Protein AF-A0A353KZS7-F1 (afdb_monomer_lite)

Sequence (127 aa):
MRKIIILALFNALFLSVFAQESTKVDPRALKHYEVSKIDEMPESKIKKINFLFQESFIVEESSKAFIDKNTFDVYPYTMFRKERERVRVNIAFLDERRIEGQVDAFIILLSHQETDAAYKSILNENN

pLDDT: mean 82.7, std 17.61, range [48.03, 98.5]

Foldseek 3Di:
DVPVVVVVVVVVVPPPPPPPPQDDAQPLCVVVDPPVVVVPDDSLVSVLRNCQLQPQKAWDPVQVVPDDSSNDDCVVVPVVAAAQDKDKDQPVVPPPPPDPPSRPTIMIGDHPVVSVVVSVVSVVVVD

Secondary structure (DSSP, 8-state):
--SHHHHHHHHTTSSSS----PPPPPGGGGGTS-HHHHHTS-HHHHHHHHHHHHTSEEE-GGGTTT--TTT---GGGGGG--SSS-EEEEGGGT-S---TT-TT-EEEEPPHHHHHHHHHHHHHTT-

Structure (mmCIF, N/CA/C/O backbone):
data_AF-A0A353KZS7-F1
#
_entry.id   AF-A0A353KZS7-F1
#
loop_
_atom_site.group_PDB
_atom_site.id
_atom_site.type_symbol
_atom_site.label_atom_id
_atom_site.label_alt_id
_atom_site.label_comp_id
_atom_site.label_asym_id
_atom_site.label_entity_id
_atom_site.label_seq_id
_atom_site.pdbx_PDB_ins_code
_atom_site.Cartn_x
_atom_site.Cartn_y
_atom_site.Cartn_z
_atom_site.occupancy
_atom_site.B_iso_or_equiv
_atom_site.auth_seq_id
_atom_site.auth_comp_id
_atom_site.auth_asym_id
_atom_site.auth_atom_id
_atom_site.pdbx_PDB_model_num
ATOM 1 N N . MET A 1 1 ? 44.830 14.427 -43.918 1.00 50.09 1 MET A N 1
ATOM 2 C CA . MET A 1 1 ? 44.682 14.296 -42.447 1.00 50.09 1 MET A CA 1
ATOM 3 C C . MET A 1 1 ? 43.467 15.023 -41.843 1.00 50.09 1 MET A C 1
ATOM 5 O O . MET A 1 1 ? 43.278 14.932 -40.644 1.00 50.09 1 MET A O 1
ATOM 9 N N . ARG A 1 2 ? 42.593 15.692 -42.621 1.00 48.03 2 ARG A N 1
ATOM 10 C CA . ARG A 1 2 ? 41.388 16.371 -42.081 1.00 48.03 2 ARG A CA 1
ATOM 11 C C . ARG A 1 2 ? 40.125 15.495 -41.984 1.00 48.03 2 ARG A C 1
ATOM 13 O O . ARG A 1 2 ? 39.183 15.877 -41.309 1.00 48.03 2 ARG A O 1
ATOM 20 N N . LYS A 1 3 ? 40.100 14.323 -42.633 1.00 50.84 3 LYS A N 1
ATOM 21 C CA . LYS A 1 3 ? 38.904 13.456 -42.706 1.00 50.84 3 LYS A CA 1
ATOM 22 C C . LYS A 1 3 ? 38.773 12.444 -41.557 1.00 50.84 3 LYS A C 1
ATOM 24 O O . LYS A 1 3 ? 37.689 11.926 -41.342 1.00 50.84 3 LYS A O 1
ATOM 29 N N . ILE A 1 4 ? 39.849 12.187 -40.808 1.00 52.94 4 ILE A N 1
ATOM 30 C CA . ILE A 1 4 ? 39.866 11.181 -39.726 1.00 52.94 4 ILE A CA 1
ATOM 31 C C . ILE A 1 4 ? 39.278 11.751 -38.422 1.00 52.94 4 ILE A C 1
ATOM 33 O O . ILE A 1 4 ? 38.671 11.024 -37.646 1.00 52.94 4 ILE A O 1
ATOM 37 N N . ILE A 1 5 ? 39.367 13.070 -38.221 1.00 53.50 5 ILE A N 1
ATOM 38 C CA . ILE A 1 5 ? 38.903 13.739 -36.994 1.00 53.50 5 ILE A CA 1
ATOM 39 C C . ILE A 1 5 ? 37.365 13.723 -36.879 1.00 53.50 5 ILE A C 1
ATOM 41 O O . ILE A 1 5 ? 36.826 13.673 -35.779 1.00 53.50 5 ILE A O 1
ATOM 45 N N . ILE A 1 6 ? 36.645 13.679 -38.005 1.00 54.03 6 ILE A N 1
ATOM 46 C CA . ILE A 1 6 ? 35.172 13.696 -38.020 1.00 54.03 6 ILE A CA 1
ATOM 47 C C . ILE A 1 6 ? 34.583 12.322 -37.639 1.00 54.03 6 ILE A C 1
ATOM 49 O O . ILE A 1 6 ? 33.514 12.257 -37.039 1.00 54.03 6 ILE A O 1
ATOM 53 N N . LEU A 1 7 ? 35.298 11.222 -37.905 1.00 48.75 7 LEU A N 1
ATOM 54 C CA . LEU A 1 7 ? 34.817 9.862 -37.616 1.00 48.75 7 LEU A CA 1
ATOM 55 C C . LEU A 1 7 ? 34.922 9.489 -36.122 1.00 48.75 7 LEU A C 1
ATOM 57 O O . LEU A 1 7 ? 34.163 8.654 -35.631 1.00 48.75 7 LEU A O 1
ATOM 61 N N . ALA A 1 8 ? 35.834 10.134 -35.387 1.00 53.25 8 ALA A N 1
ATOM 62 C CA . ALA A 1 8 ? 36.004 9.928 -33.948 1.00 53.25 8 ALA A CA 1
ATOM 63 C C . ALA A 1 8 ? 34.917 10.637 -33.119 1.00 53.25 8 A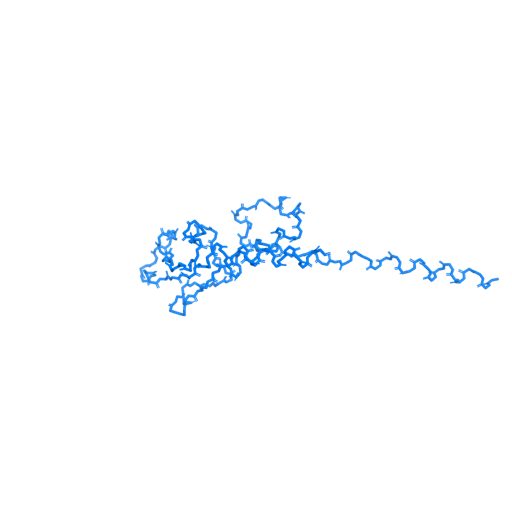LA A C 1
ATOM 65 O O . ALA A 1 8 ? 34.460 10.101 -32.114 1.00 53.25 8 ALA A O 1
ATOM 66 N N . LEU A 1 9 ? 34.443 11.804 -33.573 1.00 52.41 9 LEU A N 1
ATOM 67 C CA . LEU A 1 9 ? 33.379 12.560 -32.900 1.00 52.41 9 LEU A CA 1
ATOM 68 C C . LEU A 1 9 ? 31.999 11.898 -33.029 1.00 52.41 9 LEU A C 1
ATOM 70 O O . LEU A 1 9 ? 31.168 12.051 -32.140 1.00 52.41 9 LEU A O 1
ATOM 74 N N . PHE A 1 10 ? 31.769 11.115 -34.086 1.00 51.03 10 PHE A N 1
ATOM 75 C CA . PHE A 1 10 ? 30.496 10.414 -34.282 1.00 51.03 10 PHE A CA 1
ATOM 76 C C . PHE A 1 10 ? 30.358 9.148 -33.416 1.00 51.03 10 PHE A C 1
ATOM 78 O O . PHE A 1 10 ? 29.243 8.750 -33.106 1.00 51.03 10 PHE A O 1
ATOM 85 N N . ASN A 1 11 ? 31.466 8.538 -32.970 1.00 51.69 11 ASN A N 1
ATOM 86 C CA . ASN A 1 11 ? 31.431 7.348 -32.105 1.00 51.69 11 ASN A CA 1
ATOM 87 C C . ASN A 1 11 ? 31.246 7.672 -30.612 1.00 51.69 11 ASN A C 1
ATOM 89 O O . ASN A 1 11 ? 30.791 6.819 -29.857 1.00 51.69 11 ASN A O 1
ATOM 93 N N . ALA A 1 12 ? 31.551 8.897 -30.174 1.00 53.12 12 ALA A N 1
ATOM 94 C CA . ALA A 1 12 ? 31.415 9.283 -28.766 1.00 53.12 12 ALA A CA 1
ATOM 95 C C . ALA A 1 12 ? 29.958 9.560 -28.336 1.00 53.12 12 ALA A C 1
ATOM 97 O O . ALA A 1 12 ? 29.662 9.557 -27.146 1.00 53.12 12 ALA A O 1
ATOM 98 N N . LEU A 1 13 ? 29.042 9.774 -29.289 1.00 51.53 13 LEU A N 1
ATOM 99 C CA . LEU A 1 13 ? 27.634 10.104 -29.025 1.00 51.53 13 LEU A CA 1
ATOM 100 C C . LEU A 1 13 ? 26.713 8.882 -28.868 1.00 51.53 13 LEU A C 1
ATOM 102 O O . LEU A 1 13 ? 25.577 9.044 -28.437 1.00 51.53 13 LEU A O 1
ATOM 106 N N . PHE A 1 14 ? 27.182 7.666 -29.168 1.00 52.34 14 PHE A N 1
ATOM 107 C CA . PHE A 1 14 ? 26.354 6.451 -29.092 1.00 52.34 14 PHE A CA 1
ATOM 108 C C . PHE A 1 14 ? 26.443 5.691 -27.758 1.00 52.34 14 PHE A C 1
ATOM 110 O O . PHE A 1 14 ? 25.714 4.721 -27.570 1.00 52.34 14 PHE A O 1
ATOM 117 N N . LEU A 1 15 ? 27.291 6.115 -26.812 1.00 52.66 15 LEU A N 1
ATOM 118 C CA . LEU A 1 15 ? 27.483 5.402 -25.538 1.00 52.66 15 LEU A CA 1
ATOM 119 C C . LEU A 1 15 ? 26.699 5.981 -24.348 1.00 52.66 15 LEU A C 1
ATOM 121 O O . LEU A 1 15 ? 26.751 5.412 -23.263 1.00 52.66 15 LEU A O 1
ATOM 125 N N . SER A 1 16 ? 25.944 7.069 -24.515 1.00 52.75 16 SER A N 1
ATOM 126 C CA . SER A 1 16 ? 25.191 7.698 -23.415 1.00 52.75 16 SER A CA 1
ATOM 127 C C . SER A 1 16 ? 23.762 7.164 -23.215 1.00 52.75 16 SER A C 1
ATOM 129 O O . SER A 1 16 ? 23.027 7.711 -22.399 1.00 52.75 16 SER A O 1
ATOM 131 N N . VAL A 1 17 ? 23.342 6.108 -23.926 1.00 53.66 17 VAL A N 1
ATOM 132 C CA . VAL A 1 17 ? 21.917 5.717 -24.009 1.00 53.66 17 VAL A CA 1
ATOM 133 C C . VAL A 1 17 ? 21.427 4.801 -22.869 1.00 53.66 17 VAL A C 1
ATOM 135 O O . VAL A 1 17 ? 20.224 4.628 -22.733 1.00 53.66 17 VAL A O 1
ATOM 138 N N . PHE A 1 18 ? 22.280 4.248 -21.994 1.00 52.66 18 PHE A N 1
ATOM 139 C CA . PHE A 1 18 ? 21.826 3.177 -21.076 1.00 52.66 18 PHE A CA 1
ATOM 140 C C . PHE A 1 18 ? 22.152 3.341 -19.586 1.00 52.66 18 PHE A C 1
ATOM 142 O O . PHE A 1 18 ? 22.108 2.366 -18.843 1.00 52.66 18 PHE A O 1
ATOM 149 N N . ALA A 1 19 ? 22.401 4.558 -19.105 1.00 49.69 19 ALA A N 1
ATOM 150 C CA . ALA A 1 19 ? 22.382 4.835 -17.664 1.00 49.69 19 ALA A CA 1
ATOM 151 C C . ALA A 1 19 ? 20.987 5.307 -17.212 1.00 49.69 19 ALA A C 1
ATOM 153 O O . ALA A 1 19 ? 20.853 6.322 -16.536 1.00 49.69 19 ALA A O 1
ATOM 154 N N . GLN A 1 20 ? 19.930 4.607 -17.628 1.00 55.66 20 GLN A N 1
ATOM 155 C CA . GLN A 1 20 ? 18.619 4.781 -17.013 1.00 55.66 20 GLN A CA 1
ATOM 156 C C . GLN A 1 20 ? 18.662 3.976 -15.712 1.00 55.66 20 GLN A C 1
ATOM 158 O O . GLN A 1 20 ? 18.622 2.748 -15.746 1.00 55.66 20 GLN A O 1
ATOM 163 N N . GLU A 1 21 ? 18.869 4.652 -14.576 1.00 60.28 21 GLU A N 1
ATOM 164 C CA . GLU A 1 21 ? 18.829 3.998 -13.265 1.00 60.28 21 GLU A CA 1
ATOM 165 C C . GLU A 1 21 ? 17.507 3.235 -13.142 1.00 60.28 21 GLU A C 1
ATOM 167 O O . GLU A 1 21 ? 16.426 3.824 -13.171 1.00 60.28 21 GLU A O 1
ATOM 172 N N . SER A 1 22 ? 17.585 1.908 -13.046 1.00 67.69 22 SER A N 1
ATOM 173 C CA . SER A 1 22 ? 16.406 1.072 -12.854 1.00 67.69 22 SER A CA 1
ATOM 174 C C . SER A 1 22 ? 15.701 1.489 -11.565 1.00 67.69 22 SER A C 1
ATOM 176 O O . SER A 1 22 ? 16.340 1.545 -10.507 1.00 67.69 22 SER A O 1
ATOM 178 N N . THR A 1 23 ? 14.390 1.742 -11.633 1.00 83.19 23 THR A N 1
ATOM 179 C CA . THR A 1 23 ? 13.570 2.002 -10.442 1.00 83.19 23 THR A CA 1
ATOM 180 C C . THR A 1 23 ? 13.797 0.879 -9.424 1.00 83.19 23 THR A C 1
ATOM 182 O O . THR A 1 23 ? 13.535 -0.286 -9.716 1.00 83.19 23 THR A O 1
ATOM 185 N N . LYS A 1 24 ? 14.296 1.210 -8.227 1.00 90.88 24 LYS A N 1
ATOM 186 C CA . LYS A 1 24 ? 14.516 0.222 -7.160 1.00 90.88 24 LYS A CA 1
ATOM 187 C C . LYS A 1 24 ? 13.182 -0.205 -6.552 1.00 90.88 24 LYS A C 1
ATOM 189 O O . LYS A 1 24 ? 12.323 0.641 -6.300 1.00 90.88 24 LYS A O 1
ATOM 194 N N . VAL A 1 25 ? 13.014 -1.503 -6.298 1.00 94.56 25 VAL A N 1
ATOM 195 C CA . VAL A 1 25 ? 11.832 -2.025 -5.599 1.00 94.56 25 VAL A CA 1
ATOM 196 C C . VAL A 1 25 ? 11.827 -1.574 -4.137 1.00 94.56 25 VAL A C 1
ATOM 198 O O . VAL A 1 25 ? 12.879 -1.445 -3.509 1.00 94.56 25 VAL A O 1
ATOM 201 N N . ASP A 1 26 ? 10.639 -1.373 -3.578 1.00 95.56 26 ASP A N 1
ATOM 202 C CA . ASP A 1 26 ? 10.465 -1.174 -2.148 1.00 95.56 26 ASP A CA 1
ATOM 203 C C . ASP A 1 26 ? 10.980 -2.410 -1.383 1.00 95.56 26 ASP A C 1
ATOM 205 O O . ASP A 1 26 ? 10.527 -3.527 -1.659 1.00 95.56 26 ASP A O 1
ATOM 209 N N . PRO A 1 27 ? 11.897 -2.255 -0.408 1.00 94.62 27 PRO A N 1
ATOM 210 C CA . PRO A 1 27 ? 12.496 -3.388 0.299 1.00 94.62 27 PRO A CA 1
ATOM 211 C C . PRO A 1 27 ? 11.482 -4.301 0.995 1.00 94.62 27 PRO A C 1
ATOM 213 O O . PRO A 1 27 ? 11.744 -5.488 1.176 1.00 94.62 27 PRO A O 1
ATOM 216 N N . ARG A 1 28 ? 10.309 -3.782 1.379 1.00 95.19 28 ARG A N 1
ATOM 217 C CA . ARG A 1 28 ? 9.261 -4.576 2.040 1.00 95.19 28 ARG A CA 1
ATOM 218 C C . ARG A 1 28 ? 8.656 -5.623 1.112 1.00 95.19 28 ARG A C 1
ATOM 220 O O . ARG A 1 28 ? 8.203 -6.661 1.589 1.00 95.19 28 ARG A O 1
ATOM 227 N N . ALA A 1 29 ? 8.718 -5.402 -0.199 1.00 94.81 29 ALA A N 1
ATOM 228 C CA . ALA A 1 29 ? 8.273 -6.368 -1.192 1.00 94.81 29 ALA A CA 1
ATOM 229 C C . ALA A 1 29 ? 9.096 -7.667 -1.153 1.00 94.81 29 ALA A C 1
ATOM 231 O O . ALA A 1 29 ? 8.567 -8.724 -1.481 1.00 94.81 29 ALA A O 1
ATOM 232 N N . LEU A 1 30 ? 10.344 -7.631 -0.674 1.00 94.00 30 LEU A N 1
ATOM 233 C CA . LEU A 1 30 ? 11.207 -8.814 -0.559 1.00 94.00 30 LEU A CA 1
ATOM 234 C C . LEU A 1 30 ? 10.666 -9.880 0.409 1.00 94.00 30 LEU A C 1
ATOM 236 O O . LEU A 1 30 ? 11.117 -11.019 0.377 1.00 94.00 30 LEU A O 1
ATOM 240 N N . LYS A 1 31 ? 9.685 -9.537 1.255 1.00 94.19 31 LYS A N 1
ATOM 241 C CA . LYS A 1 31 ? 8.961 -10.509 2.091 1.00 94.19 31 LYS A CA 1
ATOM 242 C C . LYS A 1 31 ? 7.955 -11.353 1.299 1.00 94.19 31 LYS A C 1
ATOM 244 O O . LYS A 1 31 ? 7.558 -12.413 1.767 1.00 94.19 31 LYS A O 1
ATOM 249 N N . HIS A 1 32 ? 7.537 -10.868 0.129 1.00 94.06 32 HIS A N 1
ATOM 250 C CA . HIS A 1 32 ? 6.421 -11.405 -0.662 1.00 94.06 32 HIS A CA 1
ATOM 251 C C . HIS A 1 32 ? 6.840 -11.870 -2.062 1.00 94.06 32 HIS A C 1
ATOM 253 O O . HIS A 1 32 ? 6.082 -12.571 -2.729 1.00 94.06 32 HIS A O 1
ATOM 259 N N . TYR A 1 33 ? 8.032 -11.484 -2.519 1.00 91.69 33 TYR A N 1
ATOM 260 C CA . TYR A 1 33 ? 8.559 -11.814 -3.840 1.00 91.69 33 TYR A CA 1
ATOM 261 C C . TYR A 1 33 ? 10.014 -12.270 -3.743 1.00 91.69 33 TYR A C 1
ATOM 263 O O . TYR A 1 33 ? 10.816 -11.676 -3.023 1.00 91.69 33 TYR A O 1
ATOM 271 N N . GLU A 1 34 ? 10.371 -13.292 -4.520 1.00 91.44 34 GLU A N 1
ATOM 272 C CA . GLU A 1 34 ? 11.766 -13.699 -4.689 1.00 91.44 34 GLU A CA 1
ATOM 273 C C . GLU A 1 34 ? 12.568 -12.621 -5.433 1.00 91.44 34 GLU A C 1
ATOM 275 O O . GLU A 1 34 ? 12.062 -11.987 -6.362 1.00 91.44 34 GLU A O 1
ATOM 280 N N . VAL A 1 35 ? 13.843 -12.453 -5.069 1.00 88.44 35 VAL A N 1
ATOM 281 C CA . VAL A 1 35 ? 14.745 -11.452 -5.675 1.00 88.44 35 VAL A CA 1
ATOM 282 C C . VAL A 1 35 ? 14.869 -11.655 -7.187 1.00 88.44 35 VAL A C 1
ATOM 284 O O . VAL A 1 35 ? 14.674 -10.713 -7.948 1.00 88.44 35 VAL A O 1
ATOM 287 N N . SER A 1 36 ? 15.078 -12.900 -7.626 1.00 88.31 36 SER A N 1
ATOM 288 C CA . SER A 1 36 ? 15.162 -13.257 -9.050 1.00 88.31 36 SER A CA 1
ATOM 289 C C . SER A 1 36 ? 13.918 -12.832 -9.832 1.00 88.31 36 SER A C 1
ATOM 291 O O . SER A 1 36 ? 14.009 -12.402 -10.977 1.00 88.31 36 SER A O 1
ATOM 293 N N . LYS A 1 37 ? 12.739 -12.902 -9.202 1.00 89.00 37 LYS A N 1
ATOM 294 C CA . LYS A 1 37 ? 11.483 -12.469 -9.814 1.00 89.00 37 LYS A CA 1
ATOM 295 C C . LYS A 1 37 ? 11.345 -10.968 -9.892 1.00 89.00 37 LYS A C 1
ATOM 297 O O . LYS A 1 37 ? 10.631 -10.520 -10.781 1.00 89.00 37 LYS A O 1
ATOM 302 N N . ILE A 1 38 ? 11.965 -10.220 -8.984 1.00 88.94 38 ILE A N 1
ATOM 303 C CA . ILE A 1 38 ? 11.971 -8.756 -9.003 1.00 88.94 38 ILE A CA 1
ATOM 304 C C . ILE A 1 38 ? 12.869 -8.240 -10.127 1.00 88.94 38 ILE A C 1
ATOM 306 O O . ILE A 1 38 ? 12.443 -7.350 -10.859 1.00 88.94 38 ILE A O 1
ATOM 310 N N . ASP A 1 39 ? 14.050 -8.834 -10.302 1.00 86.88 39 ASP A N 1
ATOM 311 C CA . ASP A 1 39 ? 15.021 -8.420 -11.325 1.00 86.88 39 ASP A CA 1
ATOM 312 C C . ASP A 1 39 ? 14.478 -8.588 -12.755 1.00 86.88 39 ASP A C 1
ATOM 314 O O . ASP A 1 39 ? 14.827 -7.835 -13.661 1.00 86.88 39 ASP A O 1
ATOM 318 N N . GLU A 1 40 ? 13.571 -9.547 -12.954 1.00 90.00 40 GLU A N 1
ATOM 319 C CA . GLU A 1 40 ? 12.886 -9.795 -14.227 1.00 90.00 40 GLU A CA 1
ATOM 320 C C . GLU A 1 40 ? 11.620 -8.930 -14.426 1.00 90.00 40 GLU A C 1
ATOM 322 O O . GLU A 1 40 ? 10.964 -9.026 -15.469 1.00 90.00 40 GLU A O 1
ATOM 327 N N . MET A 1 41 ? 11.206 -8.113 -13.444 1.00 91.75 41 MET A N 1
ATOM 328 C CA . MET A 1 41 ? 9.958 -7.352 -13.560 1.00 91.75 41 MET A CA 1
ATOM 329 C C . MET A 1 41 ? 10.102 -6.144 -14.487 1.00 91.75 41 MET A C 1
ATOM 331 O O . MET A 1 41 ? 11.060 -5.381 -14.375 1.00 91.75 41 MET A O 1
ATOM 335 N N . PRO A 1 42 ? 9.088 -5.873 -15.330 1.00 91.62 42 PRO A N 1
ATOM 336 C CA . PRO A 1 42 ? 9.039 -4.610 -16.046 1.00 91.62 42 PRO A CA 1
ATOM 337 C C . PRO A 1 42 ? 8.919 -3.450 -15.050 1.00 91.62 42 PRO A C 1
ATOM 339 O O . PRO A 1 42 ? 8.242 -3.563 -14.022 1.00 91.62 42 PRO A O 1
ATOM 342 N N . GLU A 1 43 ? 9.512 -2.305 -15.388 1.00 91.50 43 GLU A N 1
ATOM 343 C CA . GLU A 1 43 ? 9.559 -1.119 -14.522 1.00 91.50 43 GLU A CA 1
ATOM 344 C C . GLU A 1 43 ? 8.169 -0.688 -14.027 1.00 91.50 43 GLU A C 1
ATOM 346 O O . GLU A 1 43 ? 7.985 -0.361 -12.854 1.00 91.50 43 GLU A O 1
ATOM 351 N N . SER A 1 44 ? 7.154 -0.766 -14.890 1.00 92.69 44 SER A N 1
ATOM 352 C CA . SER A 1 44 ? 5.770 -0.445 -14.530 1.00 92.69 44 SER A CA 1
ATOM 353 C C . SER A 1 44 ? 5.232 -1.322 -13.394 1.00 92.69 44 SER A C 1
ATOM 355 O O . SER A 1 44 ? 4.462 -0.847 -12.560 1.00 92.69 44 SER A O 1
ATOM 357 N N . LYS A 1 45 ? 5.650 -2.589 -13.310 1.00 93.81 45 LYS A N 1
ATOM 358 C CA . LYS A 1 45 ? 5.272 -3.494 -12.218 1.00 93.81 45 LYS A CA 1
ATOM 359 C C . LYS A 1 45 ? 6.015 -3.144 -10.930 1.00 93.81 45 LYS A C 1
ATOM 361 O O . LYS A 1 45 ? 5.379 -3.130 -9.878 1.00 93.81 45 LYS A O 1
ATOM 366 N N . ILE A 1 46 ? 7.297 -2.781 -11.013 1.00 94.75 46 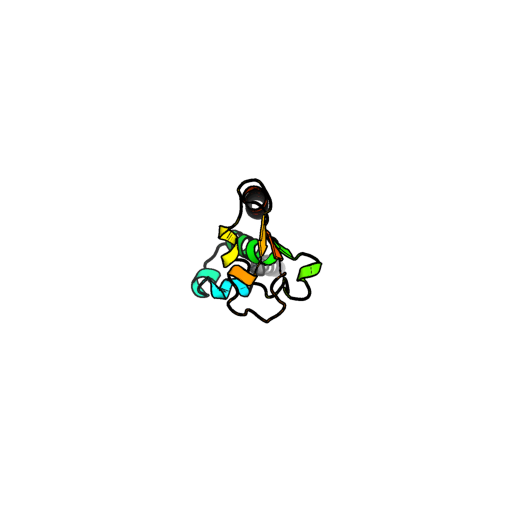ILE A N 1
ATOM 367 C CA . ILE A 1 46 ? 8.067 -2.291 -9.858 1.00 94.75 46 ILE A CA 1
ATOM 368 C C . ILE A 1 46 ? 7.416 -1.024 -9.287 1.00 94.75 46 ILE A C 1
ATOM 370 O O . ILE A 1 46 ? 7.143 -0.957 -8.092 1.00 94.75 46 ILE A O 1
ATOM 374 N N . LYS A 1 47 ? 7.051 -0.059 -10.137 1.00 94.94 47 LYS A N 1
ATOM 375 C CA . LYS A 1 47 ? 6.346 1.165 -9.719 1.00 94.94 47 LYS A CA 1
ATOM 376 C C . LYS A 1 47 ? 5.011 0.869 -9.025 1.00 94.94 47 LYS A C 1
ATOM 378 O O . LYS A 1 47 ? 4.707 1.481 -8.004 1.00 94.94 47 LYS A O 1
ATOM 383 N N . LYS A 1 48 ? 4.228 -0.102 -9.516 1.00 95.88 48 LYS A N 1
ATOM 384 C CA . LYS A 1 48 ? 2.973 -0.531 -8.862 1.00 95.88 48 LYS A CA 1
ATOM 385 C C . LYS A 1 48 ? 3.204 -1.156 -7.486 1.00 95.88 48 LYS A C 1
ATOM 387 O O . LYS A 1 48 ? 2.431 -0.895 -6.565 1.00 95.88 48 LYS A O 1
ATOM 392 N N . ILE A 1 49 ? 4.254 -1.966 -7.348 1.00 96.12 49 ILE A N 1
ATOM 393 C CA . ILE A 1 49 ? 4.672 -2.538 -6.063 1.00 96.12 49 ILE A CA 1
ATOM 394 C C . ILE A 1 49 ? 5.083 -1.417 -5.105 1.00 96.12 49 ILE A C 1
ATOM 396 O O . ILE A 1 49 ? 4.600 -1.374 -3.978 1.00 96.12 49 ILE A O 1
ATOM 400 N N . ASN A 1 50 ? 5.897 -0.464 -5.554 1.00 96.25 50 ASN A N 1
ATOM 401 C CA . ASN A 1 50 ? 6.313 0.664 -4.723 1.00 96.25 50 ASN A CA 1
ATOM 402 C C . ASN A 1 50 ? 5.110 1.497 -4.276 1.00 96.25 50 ASN A C 1
ATOM 404 O O . ASN A 1 50 ? 4.977 1.783 -3.090 1.00 96.25 50 ASN A O 1
ATOM 408 N N . PHE A 1 51 ? 4.175 1.791 -5.186 1.00 97.50 51 PHE A N 1
ATOM 409 C CA . PHE A 1 51 ? 2.921 2.459 -4.837 1.00 97.50 51 PHE A CA 1
ATOM 410 C C . PHE A 1 51 ? 2.147 1.689 -3.762 1.00 97.50 51 PHE A C 1
ATOM 412 O O . PHE A 1 51 ? 1.651 2.294 -2.812 1.00 97.50 51 PHE A O 1
ATOM 419 N N . LEU A 1 52 ? 2.062 0.358 -3.878 1.00 97.38 52 LEU A N 1
ATOM 420 C CA . LEU A 1 52 ? 1.399 -0.473 -2.877 1.00 97.38 52 LEU A CA 1
ATOM 421 C C . LEU A 1 52 ? 1.996 -0.225 -1.487 1.00 97.38 52 LEU A C 1
ATOM 423 O O . LEU A 1 52 ? 1.264 0.113 -0.564 1.00 97.38 52 LEU A O 1
ATOM 427 N N . PHE A 1 53 ? 3.311 -0.334 -1.341 1.00 97.00 53 PHE A N 1
ATOM 428 C CA . PHE A 1 53 ? 3.960 -0.207 -0.037 1.00 97.00 53 PHE A CA 1
ATOM 429 C C . PHE A 1 53 ? 4.099 1.236 0.462 1.00 97.00 53 PHE A C 1
ATOM 431 O O . PHE A 1 53 ? 4.246 1.446 1.663 1.00 97.00 53 PHE A O 1
ATOM 438 N N . GLN A 1 54 ? 4.055 2.235 -0.416 1.00 96.38 54 GLN A N 1
ATOM 439 C CA . GLN A 1 54 ? 4.351 3.622 -0.043 1.00 96.38 54 GLN A CA 1
ATOM 440 C C . GLN A 1 54 ? 3.113 4.505 0.012 1.00 96.38 54 GLN A C 1
ATOM 442 O O . GLN A 1 54 ? 3.004 5.317 0.919 1.00 96.38 54 GLN A O 1
ATOM 447 N N . GLU A 1 55 ? 2.161 4.351 -0.905 1.00 97.19 55 GLU A N 1
ATOM 448 C CA . GLU A 1 55 ? 1.092 5.343 -1.088 1.00 97.19 55 GLU A CA 1
ATOM 449 C C . GLU A 1 55 ? -0.319 4.759 -1.052 1.00 97.19 55 GLU A C 1
ATOM 451 O O . GLU A 1 55 ? -1.300 5.492 -0.957 1.00 97.19 55 GLU A O 1
ATOM 456 N N . SER A 1 56 ? -0.460 3.435 -1.055 1.00 97.88 56 SER A N 1
ATOM 457 C CA . SER A 1 56 ? -1.777 2.797 -1.110 1.00 97.88 56 SER A CA 1
ATOM 458 C C . SER A 1 56 ? -2.563 2.811 0.212 1.00 97.88 56 SER A C 1
ATOM 460 O O . SER A 1 56 ? -3.655 2.231 0.287 1.00 97.88 56 SER A O 1
ATOM 462 N N . PHE A 1 57 ? -2.018 3.433 1.257 1.00 98.06 57 PHE A N 1
ATOM 463 C CA . PHE A 1 57 ? -2.635 3.566 2.570 1.00 98.06 57 PHE A CA 1
ATOM 464 C C . PHE A 1 57 ? -2.155 4.828 3.290 1.00 98.06 57 PHE A C 1
ATOM 466 O O . PHE A 1 57 ? -1.112 5.405 2.981 1.00 98.06 57 PHE A O 1
ATOM 473 N N . ILE A 1 58 ? -2.929 5.230 4.290 1.00 97.38 58 ILE A N 1
ATOM 474 C CA . ILE A 1 58 ? -2.672 6.380 5.147 1.00 97.38 58 ILE A CA 1
ATOM 475 C C . ILE A 1 58 ? -2.560 5.869 6.581 1.00 97.38 58 ILE A C 1
ATOM 477 O O . ILE A 1 58 ? -3.404 5.099 7.034 1.00 97.38 58 ILE A O 1
ATOM 481 N N . VAL A 1 59 ? -1.531 6.304 7.300 1.00 95.00 59 VAL A N 1
ATOM 482 C CA . VAL A 1 59 ? -1.430 6.090 8.748 1.00 95.00 59 VAL A CA 1
ATOM 483 C C . VAL A 1 59 ? -2.167 7.233 9.436 1.00 95.00 59 VAL A C 1
ATOM 485 O O . VAL A 1 59 ? -1.851 8.398 9.184 1.00 95.00 59 VAL A O 1
ATOM 488 N N . GLU A 1 60 ? -3.153 6.920 10.276 1.00 92.44 60 GLU A N 1
ATOM 489 C CA . GLU A 1 60 ? -3.849 7.950 11.051 1.00 92.44 60 GLU A CA 1
ATOM 490 C C . GLU A 1 60 ? -2.897 8.631 12.038 1.00 92.44 60 GLU A C 1
ATOM 492 O O . GLU A 1 60 ? -1.987 7.997 12.571 1.00 92.44 60 GLU A O 1
ATOM 497 N N . GLU A 1 61 ? -3.116 9.920 12.313 1.00 91.44 61 GLU A N 1
ATOM 498 C CA . GLU A 1 61 ? -2.232 10.708 13.185 1.00 91.44 61 GLU A CA 1
ATOM 499 C C . GLU A 1 61 ? -2.056 10.056 14.562 1.00 91.44 61 GLU A C 1
ATOM 501 O O . GLU A 1 61 ? -0.935 9.902 15.042 1.00 91.44 61 GLU A O 1
ATOM 506 N N . SER A 1 62 ? -3.156 9.573 15.146 1.00 90.25 62 SER A N 1
ATOM 507 C CA . SER A 1 62 ? -3.174 8.856 16.426 1.00 90.25 62 SER A CA 1
ATOM 508 C C . SER A 1 62 ? -2.379 7.550 16.412 1.00 90.25 62 SER A C 1
ATOM 510 O O . SER A 1 62 ? -2.000 7.048 17.465 1.00 90.25 62 SER A O 1
ATOM 512 N N . SER A 1 63 ? -2.125 6.985 15.233 1.00 91.75 63 SER A N 1
ATOM 513 C CA . SER A 1 63 ? -1.452 5.699 15.064 1.00 91.75 63 SER A CA 1
ATOM 514 C C . SER A 1 63 ? 0.006 5.831 14.625 1.00 91.75 63 SER A C 1
ATOM 516 O O . SER A 1 63 ? 0.729 4.838 14.661 1.00 91.75 63 SER A O 1
ATOM 518 N N . LYS A 1 64 ? 0.488 7.038 14.293 1.00 90.06 64 LYS A N 1
ATOM 519 C CA . LYS A 1 64 ? 1.893 7.280 13.904 1.00 90.06 64 LYS A CA 1
ATOM 520 C C . LYS A 1 64 ? 2.908 6.941 14.997 1.00 90.06 64 LYS A C 1
ATOM 522 O O . LYS A 1 64 ? 4.045 6.619 14.680 1.00 90.06 64 LYS A O 1
ATOM 527 N N . ALA A 1 65 ? 2.504 6.979 16.268 1.00 87.69 65 ALA A N 1
ATOM 528 C CA . ALA A 1 65 ? 3.354 6.550 17.381 1.00 87.69 65 ALA A CA 1
ATOM 529 C C . ALA A 1 65 ? 3.660 5.039 17.355 1.00 87.69 65 ALA A C 1
ATOM 531 O O . ALA A 1 65 ? 4.638 4.598 17.953 1.00 87.69 65 ALA A O 1
ATOM 532 N N . PHE A 1 66 ? 2.832 4.251 16.663 1.00 86.19 66 PHE A N 1
ATOM 533 C CA . PHE A 1 66 ? 2.920 2.790 16.624 1.00 86.19 66 PHE A CA 1
ATOM 534 C C . PHE A 1 66 ? 3.236 2.251 15.227 1.00 86.19 66 PHE A C 1
ATOM 536 O O . PHE A 1 66 ? 3.777 1.155 15.100 1.00 86.19 66 PHE A O 1
ATOM 543 N N . ILE A 1 67 ? 2.892 3.010 14.185 1.00 89.06 67 ILE A N 1
ATOM 544 C CA . ILE A 1 67 ? 3.031 2.614 12.788 1.00 89.06 67 ILE A CA 1
ATOM 545 C C . ILE A 1 67 ? 3.995 3.569 12.092 1.00 89.06 67 ILE A C 1
ATOM 547 O O . ILE A 1 67 ? 3.646 4.703 11.762 1.00 89.06 67 ILE A O 1
ATOM 551 N N . ASP A 1 68 ? 5.192 3.074 11.794 1.00 91.75 68 ASP A N 1
ATOM 552 C CA . ASP A 1 68 ? 6.108 3.749 10.882 1.00 91.75 68 ASP A CA 1
ATOM 553 C C . ASP A 1 68 ? 5.767 3.376 9.433 1.00 91.75 68 ASP A C 1
ATOM 555 O O . ASP A 1 68 ? 5.938 2.233 9.001 1.00 91.75 68 ASP A O 1
ATOM 559 N N . LYS A 1 69 ? 5.302 4.367 8.661 1.00 91.50 69 LYS A N 1
ATOM 560 C CA . LYS A 1 69 ? 4.902 4.210 7.252 1.00 91.50 69 LYS A CA 1
ATOM 561 C C . LYS A 1 69 ? 6.021 3.621 6.383 1.00 91.50 69 LYS A C 1
ATOM 563 O O . LYS A 1 69 ? 5.711 2.969 5.390 1.00 91.50 69 LYS A O 1
ATOM 568 N N . ASN A 1 70 ? 7.293 3.821 6.736 1.00 92.81 70 ASN A N 1
ATOM 569 C CA . ASN A 1 70 ? 8.435 3.369 5.933 1.00 92.81 70 ASN A CA 1
ATOM 570 C C . ASN A 1 70 ? 8.760 1.884 6.123 1.00 92.81 70 ASN A C 1
ATOM 572 O O . ASN A 1 70 ? 9.346 1.258 5.244 1.00 92.81 70 ASN A O 1
ATOM 576 N N . THR A 1 71 ? 8.381 1.312 7.264 1.00 93.12 71 THR A N 1
ATOM 577 C CA . THR A 1 71 ? 8.703 -0.076 7.627 1.00 93.12 71 THR A CA 1
ATOM 578 C C . THR A 1 71 ? 7.466 -0.966 7.719 1.00 93.12 71 THR A C 1
ATOM 580 O O . THR A 1 71 ? 7.583 -2.191 7.634 1.00 93.12 71 THR A O 1
ATOM 583 N N . PHE A 1 72 ? 6.278 -0.367 7.825 1.00 92.81 72 PHE A N 1
ATOM 584 C CA . PHE A 1 72 ? 5.005 -1.070 7.887 1.00 92.81 72 PHE A CA 1
ATOM 585 C C . PHE A 1 72 ? 4.718 -1.870 6.610 1.00 92.81 72 PHE A C 1
ATOM 587 O O . PHE A 1 72 ? 4.883 -1.373 5.492 1.00 92.81 72 PHE A O 1
ATOM 594 N N . ASP A 1 73 ? 4.263 -3.109 6.795 1.00 94.12 73 ASP A N 1
ATOM 595 C CA . ASP A 1 73 ? 3.884 -4.025 5.724 1.00 94.12 73 ASP A CA 1
ATOM 596 C C . ASP A 1 73 ? 2.364 -4.006 5.525 1.00 94.12 73 ASP A C 1
ATOM 598 O O . ASP A 1 73 ? 1.605 -4.625 6.269 1.00 94.12 73 ASP A O 1
ATOM 602 N N . VAL A 1 74 ? 1.919 -3.270 4.508 1.00 95.00 74 VAL A N 1
ATOM 603 C CA . VAL A 1 74 ? 0.495 -3.134 4.178 1.00 95.00 74 VAL A CA 1
ATOM 604 C C . VAL A 1 74 ? -0.056 -4.324 3.388 1.00 95.00 74 VAL A C 1
ATOM 606 O O . VAL A 1 74 ? -1.274 -4.470 3.286 1.00 95.00 74 VAL A O 1
ATOM 609 N N . TYR A 1 75 ? 0.801 -5.184 2.827 1.00 94.81 75 TYR A N 1
ATOM 610 C CA . TYR A 1 75 ? 0.387 -6.234 1.895 1.00 94.81 75 TYR A CA 1
ATOM 611 C C . TYR A 1 75 ? -0.718 -7.151 2.456 1.00 94.81 75 TYR A C 1
ATOM 613 O O . TYR A 1 75 ? -1.734 -7.313 1.770 1.00 94.81 75 TYR A O 1
ATOM 621 N N . PRO A 1 76 ? -0.632 -7.658 3.707 1.00 93.69 76 PRO A N 1
ATOM 622 C CA . PRO A 1 76 ? -1.667 -8.525 4.277 1.00 93.69 76 PRO A CA 1
ATOM 623 C C . PRO A 1 76 ? -3.031 -7.842 4.422 1.00 93.69 76 PRO A C 1
ATOM 625 O O . PRO A 1 76 ? -4.064 -8.499 4.413 1.00 93.69 76 PRO A O 1
ATOM 628 N N . TYR A 1 77 ? -3.053 -6.513 4.531 1.00 94.56 77 TYR A N 1
ATOM 629 C CA . TYR A 1 77 ? -4.276 -5.746 4.757 1.00 94.56 77 TYR A CA 1
ATOM 630 C C . TYR A 1 77 ? -5.015 -5.417 3.458 1.00 94.56 77 TYR A C 1
ATOM 632 O O . TYR A 1 77 ? -6.166 -4.989 3.491 1.00 94.56 77 TYR A O 1
ATOM 640 N N . THR A 1 78 ? -4.392 -5.639 2.300 1.00 94.50 78 THR A N 1
ATOM 641 C CA . THR A 1 78 ? -4.985 -5.325 0.991 1.00 94.50 78 THR A CA 1
ATOM 642 C C . THR A 1 78 ? -6.296 -6.065 0.729 1.00 94.50 78 THR A C 1
ATOM 644 O O . THR A 1 78 ? -7.159 -5.525 0.041 1.00 94.50 78 THR A O 1
ATOM 647 N N . MET A 1 79 ? -6.489 -7.237 1.342 1.00 93.94 79 MET A N 1
ATOM 648 C CA . MET A 1 79 ? -7.733 -8.013 1.281 1.00 93.94 79 MET A CA 1
ATOM 649 C C . MET A 1 79 ? -8.953 -7.288 1.869 1.00 93.94 79 MET A C 1
ATOM 651 O O . MET A 1 79 ? -10.082 -7.643 1.547 1.00 93.94 79 MET A O 1
ATOM 655 N N . PHE A 1 80 ? -8.748 -6.282 2.725 1.00 96.12 80 PHE A N 1
ATOM 656 C CA . PHE A 1 80 ? -9.834 -5.505 3.328 1.00 96.12 80 PHE A CA 1
ATOM 657 C C . PHE A 1 80 ? -10.265 -4.303 2.480 1.00 96.12 80 PHE A C 1
ATOM 659 O O . PHE A 1 80 ? -11.160 -3.561 2.891 1.00 96.12 80 PHE A O 1
ATOM 666 N N . ARG A 1 81 ? -9.628 -4.064 1.324 1.00 97.06 81 ARG A N 1
ATOM 667 C CA . ARG A 1 81 ? -10.023 -2.970 0.431 1.00 97.06 81 ARG A CA 1
ATOM 668 C C . ARG A 1 81 ? -11.452 -3.164 -0.053 1.00 97.06 81 ARG A C 1
ATOM 670 O O . ARG A 1 81 ? -11.918 -4.274 -0.293 1.00 97.06 81 ARG A O 1
ATOM 677 N N . LYS A 1 82 ? -12.138 -2.039 -0.220 1.00 97.56 82 LYS A N 1
ATOM 678 C CA . LYS A 1 82 ? -13.454 -1.979 -0.845 1.00 97.56 82 LYS A CA 1
ATOM 679 C C . LYS A 1 82 ? -13.357 -1.313 -2.203 1.00 97.56 82 LYS A C 1
ATOM 681 O O . LYS A 1 82 ? -12.438 -0.543 -2.479 1.00 97.56 82 LYS A O 1
ATOM 686 N N . GLU A 1 83 ? -14.350 -1.598 -3.035 1.00 97.69 83 GLU A N 1
ATOM 687 C CA . GLU A 1 83 ? -14.365 -1.162 -4.427 1.00 97.69 83 GLU A CA 1
ATOM 688 C C . GLU A 1 83 ? -14.309 0.366 -4.568 1.00 97.69 83 GLU A C 1
ATOM 690 O O . GLU A 1 83 ? -13.469 0.896 -5.291 1.00 97.69 83 GLU A O 1
ATOM 695 N N . ARG A 1 84 ? -15.181 1.080 -3.840 1.00 97.56 84 ARG A N 1
ATOM 696 C CA . ARG A 1 84 ? -15.442 2.519 -4.047 1.00 97.56 84 ARG A CA 1
ATOM 697 C C . ARG A 1 84 ? -15.245 3.399 -2.817 1.00 97.56 84 ARG A C 1
ATOM 699 O O . ARG A 1 84 ? -15.555 4.583 -2.864 1.00 97.56 84 ARG A O 1
ATOM 706 N N . GLU A 1 85 ? -14.783 2.839 -1.707 1.00 97.69 85 GLU A N 1
ATOM 707 C CA . GLU A 1 85 ? -14.576 3.607 -0.482 1.00 97.69 85 GLU A CA 1
ATOM 708 C C . GLU A 1 85 ? -13.281 3.210 0.214 1.00 97.69 85 GLU A C 1
ATOM 710 O O . GLU A 1 85 ? -12.828 2.065 0.132 1.00 97.69 85 GLU A O 1
ATOM 715 N N . ARG A 1 86 ? -12.688 4.188 0.898 1.00 98.31 86 ARG A N 1
ATOM 716 C CA . ARG A 1 86 ? -11.546 3.954 1.774 1.00 98.31 86 ARG A CA 1
ATOM 717 C C . ARG A 1 86 ? -12.000 3.183 3.003 1.00 98.31 86 ARG A C 1
ATOM 719 O O . ARG A 1 86 ? -13.100 3.400 3.508 1.00 98.31 86 ARG A O 1
ATOM 726 N N . VAL A 1 87 ? -11.137 2.314 3.512 1.00 97.31 87 VAL A N 1
ATOM 727 C CA . VAL A 1 87 ? -11.464 1.458 4.658 1.00 97.31 87 VAL A CA 1
ATOM 728 C C . VAL A 1 87 ? -10.479 1.701 5.776 1.00 97.31 87 VAL A C 1
ATOM 730 O O . VAL A 1 87 ? -9.272 1.574 5.587 1.00 97.31 87 VAL A O 1
ATOM 733 N N . ARG A 1 88 ? -11.006 2.016 6.956 1.00 95.81 88 ARG A N 1
ATOM 734 C CA . ARG A 1 88 ? -10.230 2.090 8.189 1.00 95.81 88 ARG A CA 1
ATOM 735 C C . ARG A 1 88 ? -10.056 0.682 8.758 1.00 95.81 88 ARG A C 1
ATOM 737 O O . ARG A 1 88 ? -11.046 0.013 9.046 1.00 95.81 88 ARG A O 1
ATOM 744 N N . VAL A 1 89 ? -8.815 0.238 8.913 1.00 93.50 89 VAL A N 1
ATOM 745 C CA . VAL A 1 89 ? -8.454 -1.113 9.357 1.00 93.50 89 VAL A CA 1
ATOM 746 C C . VAL A 1 89 ? -7.611 -1.021 10.618 1.00 93.50 89 VAL A C 1
ATOM 748 O O . VAL A 1 89 ? -6.625 -0.287 10.649 1.00 93.50 89 VAL A O 1
ATOM 751 N N . ASN A 1 90 ? -8.002 -1.764 11.653 1.00 91.25 90 ASN A N 1
ATOM 752 C CA . ASN A 1 90 ? -7.196 -1.916 12.860 1.00 91.25 90 ASN A CA 1
ATOM 753 C C . ASN A 1 90 ? -6.084 -2.941 12.594 1.00 91.25 90 ASN A C 1
ATOM 755 O O . ASN A 1 90 ? -6.365 -4.059 12.157 1.00 91.25 90 ASN A O 1
ATOM 759 N N . ILE A 1 91 ? -4.830 -2.570 12.847 1.00 86.88 91 ILE A N 1
ATOM 760 C CA . ILE A 1 91 ? -3.679 -3.435 12.557 1.00 86.88 91 ILE A CA 1
ATOM 761 C C . ILE A 1 91 ? -3.454 -4.523 13.620 1.00 86.88 91 ILE A C 1
ATOM 763 O O . ILE A 1 91 ? -2.830 -5.543 13.338 1.00 86.88 91 ILE A O 1
ATOM 767 N N . ALA A 1 92 ? -4.042 -4.383 14.812 1.00 77.50 92 ALA A N 1
ATOM 768 C CA . ALA A 1 92 ? -3.957 -5.382 15.879 1.00 77.50 92 ALA A CA 1
ATOM 769 C C . ALA A 1 92 ? -4.670 -6.711 15.542 1.00 77.50 92 ALA A C 1
ATOM 771 O O . ALA A 1 92 ? -4.588 -7.665 16.319 1.00 77.50 92 ALA A O 1
ATOM 772 N N . PHE A 1 93 ? -5.396 -6.780 14.417 1.00 66.12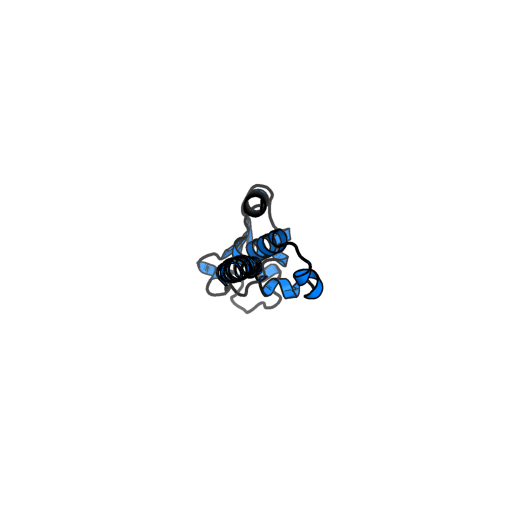 93 PHE A N 1
ATOM 773 C CA . PHE A 1 93 ? -6.025 -8.013 13.933 1.00 66.12 93 PHE A CA 1
ATOM 774 C C . PHE A 1 93 ? -5.047 -8.988 13.275 1.00 66.12 93 PHE A C 1
ATOM 776 O O . PHE A 1 93 ? -5.306 -10.187 13.325 1.00 66.12 93 PHE A O 1
ATOM 783 N N . LEU A 1 94 ? -3.973 -8.498 12.648 1.00 69.38 94 LEU A N 1
ATOM 784 C CA . LEU A 1 94 ? -3.036 -9.339 11.891 1.00 69.38 94 LEU A CA 1
ATOM 785 C C . LEU A 1 94 ? -1.594 -9.275 12.410 1.00 69.38 94 LEU A C 1
ATOM 787 O O . LEU A 1 94 ? -0.809 -10.158 12.080 1.00 69.38 94 LEU A O 1
ATOM 791 N N . ASP A 1 95 ? -1.226 -8.267 13.207 1.00 66.38 95 ASP A N 1
ATOM 792 C CA . ASP A 1 95 ? 0.090 -8.238 13.852 1.00 66.38 95 ASP A CA 1
ATOM 793 C C . ASP A 1 95 ? 0.052 -9.074 15.144 1.00 66.38 95 ASP A C 1
ATOM 795 O O . ASP A 1 95 ? -0.565 -8.694 16.140 1.00 66.38 95 ASP A O 1
ATOM 799 N N . GLU A 1 96 ? 0.710 -10.238 15.127 1.00 58.31 96 GLU A N 1
ATOM 800 C CA . GLU A 1 96 ? 0.831 -11.142 16.285 1.00 58.31 96 GLU A CA 1
ATOM 801 C C . GLU A 1 96 ? 1.573 -10.493 17.466 1.00 58.31 9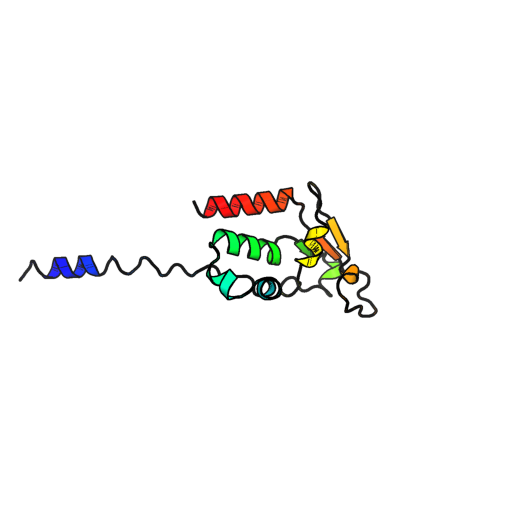6 GLU A C 1
ATOM 803 O O . GLU A 1 96 ? 1.502 -10.970 18.602 1.00 58.31 96 GLU A O 1
ATOM 808 N N . ARG A 1 97 ? 2.242 -9.358 17.235 1.00 56.78 97 ARG A N 1
ATOM 809 C CA .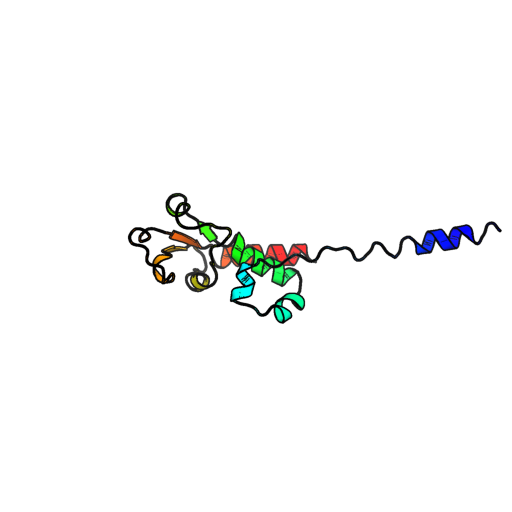 ARG A 1 97 ? 2.852 -8.526 18.273 1.00 56.78 97 ARG A CA 1
ATOM 810 C C . ARG A 1 97 ? 1.782 -7.678 18.956 1.00 56.78 97 ARG A C 1
ATOM 812 O O . ARG A 1 97 ? 1.817 -6.456 18.895 1.00 56.78 97 ARG A O 1
ATOM 819 N N . ARG A 1 98 ? 0.828 -8.314 19.639 1.00 54.91 98 ARG A N 1
ATOM 820 C CA . ARG A 1 98 ? -0.060 -7.614 20.578 1.00 54.91 98 ARG A CA 1
ATOM 821 C C . ARG A 1 98 ? 0.763 -7.115 21.763 1.00 54.91 98 ARG A C 1
ATOM 823 O O . ARG A 1 98 ? 0.894 -7.803 22.771 1.00 54.91 98 ARG A O 1
ATOM 830 N N . ILE A 1 99 ? 1.327 -5.918 21.642 1.00 54.88 99 ILE A N 1
ATOM 831 C CA . ILE A 1 99 ? 1.857 -5.194 22.795 1.00 54.88 99 ILE A CA 1
ATOM 832 C C . ILE A 1 99 ? 0.654 -4.602 23.533 1.00 54.88 99 ILE A C 1
ATOM 834 O O . ILE A 1 99 ? -0.211 -3.967 22.926 1.00 54.88 99 ILE A O 1
ATOM 838 N N . GLU A 1 100 ? 0.571 -4.840 24.838 1.00 52.84 100 GLU A N 1
ATOM 839 C CA . GLU A 1 100 ? -0.443 -4.248 25.711 1.00 52.84 100 GLU A CA 1
ATOM 840 C C . GLU A 1 100 ? -0.434 -2.713 25.518 1.00 52.84 100 GLU A C 1
ATOM 842 O O . GLU A 1 100 ? 0.577 -2.058 25.764 1.00 52.84 100 GLU A O 1
ATOM 847 N N . GLY A 1 101 ? -1.516 -2.150 24.959 1.00 57.00 101 GLY A N 1
ATOM 848 C CA . GLY A 1 101 ? -1.617 -0.727 24.582 1.00 57.00 101 GLY A CA 1
ATOM 849 C C . GLY A 1 101 ? -1.610 -0.400 23.075 1.00 57.00 101 GLY A C 1
ATOM 850 O O . GLY A 1 101 ? -1.954 0.719 22.712 1.00 57.00 101 GLY A O 1
ATOM 851 N N . GLN A 1 102 ? -1.319 -1.353 22.178 1.00 60.38 102 GLN A N 1
ATOM 852 C CA . GLN A 1 102 ? -1.420 -1.176 20.708 1.00 60.38 102 GLN A CA 1
ATOM 853 C C . GLN A 1 102 ? -2.833 -1.403 20.133 1.00 60.38 102 GLN A C 1
ATOM 855 O O . GLN A 1 102 ? -3.014 -1.463 18.916 1.00 60.38 102 GLN A O 1
ATOM 860 N N . VAL A 1 103 ? -3.847 -1.533 20.994 1.00 62.88 103 VAL A N 1
ATOM 861 C CA . VAL A 1 103 ? -5.221 -1.919 20.619 1.00 62.88 103 VAL A CA 1
ATOM 862 C C . VAL A 1 103 ? -5.873 -0.914 19.652 1.00 62.88 103 VAL A C 1
ATOM 864 O O . VAL A 1 103 ? -6.767 -1.289 18.894 1.00 62.88 103 VAL A O 1
ATOM 867 N N . ASP A 1 104 ? -5.357 0.318 19.594 1.00 75.81 104 ASP A N 1
ATOM 868 C CA . ASP A 1 104 ? -5.930 1.430 18.830 1.00 75.81 104 ASP A CA 1
ATOM 869 C C . ASP A 1 104 ? -5.029 1.938 17.687 1.00 75.81 104 ASP A C 1
ATOM 871 O O . ASP A 1 104 ? -4.988 3.134 17.380 1.00 75.81 104 ASP A O 1
ATOM 875 N N . ALA A 1 105 ? -4.286 1.044 17.032 1.00 87.94 105 ALA A N 1
ATOM 876 C CA . ALA A 1 105 ? -3.506 1.390 15.846 1.00 87.94 105 ALA A CA 1
ATOM 877 C C . ALA A 1 105 ? -4.292 1.091 14.556 1.00 87.94 105 ALA A C 1
ATOM 879 O O . ALA A 1 105 ? -4.748 -0.030 14.322 1.00 87.94 105 ALA A O 1
ATOM 880 N N . PHE A 1 106 ? -4.441 2.098 13.697 1.00 92.38 106 PHE A N 1
ATOM 881 C CA . PHE A 1 106 ? -5.255 2.024 12.493 1.00 92.38 106 PHE A CA 1
ATOM 882 C C . PHE A 1 106 ? -4.532 2.593 11.275 1.00 92.38 106 PHE A C 1
ATOM 884 O O . PHE A 1 106 ? -3.755 3.549 11.347 1.00 92.38 106 PHE A O 1
ATOM 891 N N . ILE A 1 107 ? -4.865 2.018 10.126 1.00 95.25 107 ILE A N 1
ATOM 892 C CA . ILE A 1 107 ? -4.551 2.560 8.807 1.00 95.25 107 ILE A CA 1
ATOM 893 C C . ILE A 1 107 ? -5.845 2.793 8.035 1.00 95.25 107 ILE A C 1
ATOM 895 O O . ILE A 1 107 ? -6.856 2.133 8.272 1.00 95.25 107 ILE A O 1
ATOM 899 N N . I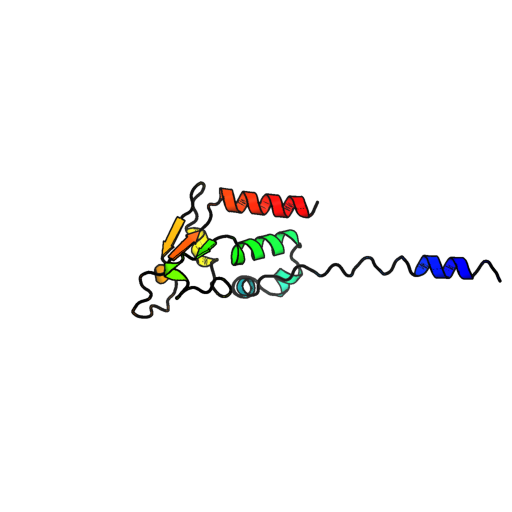LE A 1 108 ? -5.809 3.698 7.068 1.00 97.69 108 ILE A N 1
ATOM 900 C CA . ILE A 1 108 ? -6.868 3.884 6.084 1.00 97.69 108 ILE A CA 1
ATOM 901 C C . ILE A 1 108 ? -6.341 3.379 4.745 1.00 97.69 108 ILE A C 1
ATOM 903 O O . ILE A 1 108 ? -5.431 3.965 4.163 1.00 97.69 108 ILE A O 1
ATOM 907 N N . LEU A 1 109 ? -6.912 2.290 4.247 1.00 97.94 109 LEU A N 1
ATOM 908 C CA . LEU A 1 109 ? -6.618 1.766 2.921 1.00 97.94 109 LEU A CA 1
ATOM 909 C C . LEU A 1 109 ? -7.352 2.591 1.866 1.00 97.94 109 LEU A C 1
ATOM 911 O O . LEU A 1 109 ? -8.544 2.870 2.015 1.00 97.94 109 LEU A O 1
ATOM 915 N N . LEU A 1 110 ? -6.657 2.931 0.779 1.00 98.50 110 LEU A N 1
ATOM 916 C CA . LEU A 1 110 ? -7.319 3.455 -0.417 1.00 98.50 110 LEU A CA 1
ATOM 917 C C . LEU A 1 110 ? -8.285 2.412 -1.008 1.00 98.50 110 LEU A C 1
ATOM 919 O O . LEU A 1 110 ? -8.085 1.203 -0.864 1.00 98.50 110 LEU A O 1
ATOM 923 N N . SER A 1 111 ? -9.322 2.866 -1.702 1.00 98.44 111 SER A N 1
ATOM 924 C CA . SER A 1 111 ? -10.223 1.967 -2.434 1.00 98.44 111 SER A CA 1
ATOM 925 C C . SER A 1 111 ? -9.514 1.255 -3.598 1.00 98.44 111 SER A C 1
ATOM 927 O O . SER A 1 111 ? -8.416 1.651 -4.019 1.00 98.44 111 SER A O 1
ATOM 929 N N . HIS A 1 112 ? -10.143 0.212 -4.151 1.00 97.81 112 HIS A N 1
ATOM 930 C CA . HIS A 1 112 ? -9.678 -0.391 -5.406 1.00 97.81 112 HIS A CA 1
ATOM 931 C C . HIS A 1 112 ? -9.681 0.634 -6.539 1.00 97.81 112 HIS A C 1
ATOM 933 O O . HIS A 1 112 ? -8.673 0.769 -7.224 1.00 97.81 112 HIS A O 1
ATOM 939 N N . GLN A 1 113 ? -10.737 1.442 -6.659 1.00 98.00 113 GLN A N 1
ATOM 940 C CA . GLN A 1 113 ? -10.826 2.476 -7.687 1.00 98.00 113 GLN A CA 1
ATOM 941 C C . GLN A 1 113 ? -9.671 3.493 -7.629 1.00 98.00 113 GLN A C 1
ATOM 943 O O . GLN A 1 113 ? -9.110 3.847 -8.667 1.00 98.00 113 GLN A O 1
ATOM 948 N N . GLU A 1 114 ? -9.295 3.963 -6.437 1.00 98.31 114 GLU A N 1
ATOM 949 C CA . GLU A 1 114 ? -8.162 4.887 -6.262 1.00 98.31 114 GLU A CA 1
ATOM 950 C C . GLU A 1 114 ? -6.823 4.224 -6.606 1.00 98.31 114 GLU A C 1
ATOM 952 O O . GLU A 1 114 ? -5.972 4.829 -7.259 1.00 98.31 114 GLU A O 1
ATOM 957 N N . THR A 1 115 ? -6.651 2.966 -6.199 1.00 97.19 115 THR A N 1
ATOM 958 C CA . THR A 1 115 ? -5.440 2.185 -6.483 1.00 97.19 115 THR A CA 1
ATOM 959 C C . THR A 1 115 ? -5.298 1.926 -7.986 1.00 97.19 115 THR A C 1
ATOM 961 O O . THR A 1 115 ? -4.231 2.139 -8.559 1.00 97.19 115 THR A O 1
ATOM 964 N N . ASP A 1 116 ? -6.388 1.550 -8.653 1.00 96.75 116 ASP A N 1
ATOM 965 C CA . ASP A 1 116 ? -6.430 1.317 -10.095 1.00 96.75 116 ASP A CA 1
ATOM 966 C C . ASP A 1 116 ? -6.190 2.595 -10.894 1.00 96.75 116 ASP A C 1
ATOM 968 O O . ASP A 1 116 ? -5.516 2.562 -11.926 1.00 96.75 116 ASP A O 1
ATOM 972 N N . ALA A 1 117 ? -6.713 3.733 -10.429 1.00 97.06 117 ALA A N 1
ATOM 973 C CA . ALA A 1 117 ? -6.420 5.029 -11.027 1.00 97.06 117 ALA A CA 1
ATOM 974 C C . ALA A 1 117 ? -4.914 5.330 -10.968 1.00 97.06 117 ALA A C 1
ATOM 976 O O . ALA A 1 117 ? -4.325 5.667 -11.995 1.00 97.06 117 ALA A O 1
ATOM 977 N N . ALA A 1 118 ? -4.273 5.115 -9.815 1.00 96.38 118 ALA A N 1
ATOM 978 C CA . ALA A 1 118 ? -2.827 5.284 -9.679 1.00 96.38 118 ALA A CA 1
ATOM 979 C C . ALA A 1 118 ? -2.047 4.321 -10.591 1.00 96.38 118 ALA A C 1
ATOM 981 O O . ALA A 1 118 ? -1.108 4.720 -11.279 1.00 96.38 118 ALA A O 1
ATOM 982 N N . TYR A 1 119 ? -2.472 3.059 -10.675 1.00 96.06 119 TYR A N 1
ATOM 983 C CA . TYR A 1 119 ? -1.857 2.064 -11.555 1.00 96.06 119 TYR A CA 1
ATOM 984 C C . TYR A 1 119 ? -1.983 2.404 -13.040 1.00 96.06 119 TYR A C 1
ATOM 986 O O . TYR A 1 119 ? -1.063 2.100 -13.803 1.00 96.06 119 TYR A O 1
ATOM 994 N N . LYS A 1 120 ? -3.090 3.022 -13.461 1.00 95.44 120 LYS A N 1
ATOM 995 C CA . LYS A 1 120 ? -3.264 3.525 -14.830 1.00 95.44 120 LYS A CA 1
ATOM 996 C C . LYS A 1 120 ? -2.330 4.697 -15.115 1.00 95.44 120 LYS A C 1
ATOM 998 O O . LYS A 1 120 ? -1.704 4.696 -16.170 1.00 95.44 120 LYS A O 1
ATOM 1003 N N . SER A 1 121 ? -2.179 5.636 -14.181 1.00 93.06 121 SER A N 1
ATOM 1004 C CA . SER A 1 121 ? -1.221 6.742 -14.325 1.00 93.06 121 SER A CA 1
ATOM 1005 C C . SER A 1 121 ? 0.208 6.227 -14.500 1.00 93.06 121 SER A C 1
ATOM 1007 O O . SER A 1 121 ? 0.872 6.604 -15.459 1.00 93.06 121 SER A O 1
ATOM 1009 N N . ILE A 1 122 ? 0.626 5.258 -13.676 1.00 90.38 122 ILE A N 1
ATOM 1010 C CA . ILE A 1 122 ? 1.942 4.609 -13.794 1.00 90.38 122 ILE A CA 1
ATOM 1011 C C . ILE A 1 122 ? 2.133 3.968 -15.174 1.00 90.38 122 ILE A C 1
ATOM 1013 O O . ILE A 1 122 ? 3.222 4.020 -15.734 1.00 90.38 122 ILE A O 1
ATOM 1017 N N . LEU A 1 123 ? 1.108 3.323 -15.735 1.00 85.50 123 LEU A N 1
ATOM 1018 C CA . LEU A 1 123 ? 1.215 2.720 -17.067 1.00 85.50 123 LEU A CA 1
ATOM 1019 C C . LEU A 1 123 ? 1.370 3.777 -18.166 1.00 85.50 123 LEU A C 1
ATOM 1021 O O . LEU A 1 123 ? 2.159 3.573 -19.082 1.00 85.50 123 LEU A O 1
ATOM 1025 N N . ASN A 1 124 ? 0.652 4.894 -18.058 1.00 83.00 124 ASN A N 1
ATOM 1026 C CA . ASN A 1 124 ? 0.689 5.969 -19.048 1.00 83.00 124 ASN A CA 1
ATOM 1027 C C . ASN A 1 124 ? 2.001 6.767 -19.021 1.00 83.00 124 ASN A C 1
ATOM 1029 O O . ASN A 1 124 ? 2.398 7.278 -20.056 1.00 83.00 124 ASN A O 1
ATOM 1033 N N . GLU A 1 125 ? 2.686 6.850 -17.879 1.00 72.06 125 GLU A N 1
ATOM 1034 C CA . GLU A 1 125 ? 4.009 7.489 -17.763 1.00 72.06 125 GLU A CA 1
ATOM 1035 C C . GLU A 1 125 ? 5.143 6.699 -18.440 1.00 72.06 125 GLU A C 1
ATOM 1037 O O . GLU A 1 125 ? 6.231 7.238 -18.626 1.00 72.06 125 GLU A O 1
ATOM 1042 N N . ASN A 1 126 ? 4.921 5.423 -18.774 1.00 58.31 126 ASN A N 1
ATOM 1043 C CA . ASN A 1 126 ? 5.930 4.550 -19.386 1.00 58.31 126 ASN A CA 1
ATOM 1044 C C . ASN A 1 126 ? 5.675 4.273 -20.887 1.00 58.31 126 ASN A C 1
ATOM 1046 O O . ASN A 1 126 ? 6.379 3.437 -21.455 1.00 58.31 126 ASN A O 1
ATOM 1050 N N . ASN A 1 127 ? 4.677 4.921 -21.506 1.00 50.56 127 ASN A N 1
ATOM 1051 C CA . ASN A 1 127 ? 4.394 4.876 -22.951 1.00 50.56 127 ASN A CA 1
ATOM 1052 C C . ASN A 1 127 ? 4.786 6.200 -23.612 1.00 50.56 127 ASN A C 1
ATOM 1054 O O . ASN A 1 127 ? 5.251 6.149 -24.771 1.00 50.56 127 ASN A O 1
#

Radius of gyration: 21.93 Å; chains: 1; bounding box: 60×30×68 Å